Protein AF-A0ABD6FAF4-F1 (afdb_monomer_lite)

Foldseek 3Di:
DDDDPDDDDQDPVNDDPPVVCPCPPVDDDDDDDDDQEDPDDDPPPPHNYDHAPPVHDPRHPVVVD

Secondary structure (DSSP, 8-state):
-PPPPPPPPPPTT-PPPHHHHTTTTTS-----------SS--TT--S--PPTTTTGGGGSGGG--

Sequence (65 aa):
MPALPDGEPAPRDGSLPAAALRSLGERPFGVYVHVPFCATRCGYCDFNTYTPGELGTSASPQSWL

Structure (mmCIF, N/CA/C/O backbone):
data_AF-A0ABD6FAF4-F1
#
_entry.id   AF-A0ABD6FAF4-F1
#
loop_
_atom_site.group_PDB
_atom_site.id
_atom_site.type_symbol
_atom_site.label_atom_id
_atom_site.label_alt_id
_atom_site.label_comp_id
_atom_site.label_asym_id
_atom_site.label_entity_id
_atom_site.label_seq_id
_atom_site.pdbx_PDB_ins_code
_atom_site.Cartn_x
_atom_site.Cartn_y
_atom_site.Cartn_z
_atom_site.occupancy
_atom_site.B_iso_or_equiv
_atom_site.auth_seq_id
_atom_site.auth_comp_id
_atom_site.auth_asym_id
_atom_site.auth_atom_id
_atom_site.pdbx_PDB_model_num
ATOM 1 N N . MET A 1 1 ? 6.385 8.005 18.796 1.00 47.69 1 MET A N 1
ATOM 2 C CA . MET A 1 1 ? 5.806 7.277 17.648 1.00 47.69 1 MET A CA 1
ATOM 3 C C . MET A 1 1 ? 6.915 7.093 16.631 1.00 47.69 1 MET A C 1
ATOM 5 O O . MET A 1 1 ? 7.645 8.061 16.441 1.00 47.69 1 MET A O 1
ATOM 9 N N . PRO A 1 2 ? 7.099 5.909 16.027 1.00 46.91 2 PRO A N 1
ATOM 10 C CA . PRO A 1 2 ? 7.947 5.799 14.847 1.00 46.91 2 PRO A CA 1
ATOM 11 C C . PRO A 1 2 ? 7.426 6.791 13.806 1.00 46.91 2 PRO A C 1
ATOM 13 O O . PRO A 1 2 ? 6.241 6.767 13.479 1.00 46.91 2 PRO A O 1
ATOM 16 N N . ALA A 1 3 ? 8.277 7.710 13.364 1.00 65.31 3 ALA A N 1
ATOM 17 C CA . ALA A 1 3 ? 7.963 8.548 12.222 1.00 65.31 3 ALA A CA 1
ATOM 18 C C . ALA A 1 3 ? 8.296 7.739 10.969 1.00 65.31 3 ALA A C 1
ATOM 20 O O . ALA A 1 3 ? 9.374 7.144 10.885 1.00 65.31 3 ALA A O 1
ATOM 21 N N . LEU A 1 4 ? 7.361 7.684 10.023 1.00 65.69 4 LEU A N 1
ATOM 22 C CA . LEU A 1 4 ? 7.697 7.216 8.686 1.00 65.69 4 LEU A CA 1
ATOM 23 C C . LEU A 1 4 ? 8.738 8.176 8.092 1.00 65.69 4 LEU A C 1
ATOM 25 O O . LEU A 1 4 ? 8.692 9.370 8.398 1.00 65.69 4 LEU A O 1
ATOM 29 N N . PRO A 1 5 ? 9.681 7.679 7.277 1.00 78.12 5 PRO A N 1
ATOM 30 C CA . PRO A 1 5 ? 10.536 8.564 6.506 1.00 78.12 5 PRO A CA 1
ATOM 31 C C . PRO A 1 5 ? 9.671 9.463 5.620 1.00 78.12 5 PRO A C 1
ATOM 33 O O . PRO A 1 5 ? 8.626 9.028 5.125 1.00 78.12 5 PRO A O 1
ATOM 36 N N . ASP A 1 6 ? 10.118 10.699 5.415 1.00 80.31 6 ASP A N 1
ATOM 37 C CA . ASP A 1 6 ? 9.453 11.616 4.498 1.00 80.31 6 ASP A CA 1
ATOM 38 C C . ASP A 1 6 ? 9.424 10.990 3.097 1.00 80.31 6 ASP A C 1
ATOM 40 O O . ASP A 1 6 ? 10.458 10.621 2.533 1.00 80.31 6 ASP A O 1
ATOM 44 N N . GLY A 1 7 ? 8.217 10.805 2.566 1.00 77.94 7 GLY A N 1
ATOM 45 C CA . GLY A 1 7 ? 7.986 10.307 1.215 1.00 77.94 7 GLY A CA 1
ATOM 46 C C . GLY A 1 7 ? 7.666 11.450 0.261 1.00 77.94 7 GLY A C 1
ATOM 47 O O . GLY A 1 7 ? 7.064 12.448 0.657 1.00 77.94 7 GLY A O 1
ATOM 48 N N . GLU A 1 8 ? 8.019 11.284 -1.013 1.00 82.38 8 GLU A N 1
ATOM 49 C CA . GLU A 1 8 ? 7.518 12.172 -2.063 1.00 82.38 8 GLU A CA 1
ATOM 50 C C . GLU A 1 8 ? 5.988 12.040 -2.169 1.00 82.38 8 GLU A C 1
ATOM 52 O O . GLU A 1 8 ? 5.464 10.917 -2.158 1.00 82.38 8 GLU A O 1
ATOM 57 N N . PRO A 1 9 ? 5.247 13.159 -2.268 1.00 82.69 9 PRO A N 1
ATOM 58 C CA . PRO A 1 9 ? 3.804 13.112 -2.431 1.00 82.69 9 PRO A CA 1
ATOM 59 C C . PRO A 1 9 ? 3.434 12.395 -3.733 1.00 82.69 9 PRO A C 1
ATOM 61 O O . PRO A 1 9 ? 4.071 12.574 -4.771 1.00 82.69 9 PRO A O 1
ATOM 64 N N . ALA A 1 10 ? 2.361 11.604 -3.691 1.00 84.50 10 ALA A N 1
ATOM 65 C CA . ALA A 1 10 ? 1.857 10.936 -4.882 1.00 84.50 10 ALA A CA 1
ATOM 66 C C . ALA A 1 10 ? 1.445 11.973 -5.952 1.00 84.50 10 ALA A C 1
ATOM 68 O O . ALA A 1 10 ? 0.748 12.943 -5.624 1.00 84.50 10 ALA A O 1
ATOM 69 N N . PRO A 1 11 ? 1.824 11.778 -7.230 1.00 89.69 11 PRO A N 1
ATOM 70 C CA . PRO A 1 11 ? 1.371 12.634 -8.319 1.00 89.69 11 PRO A CA 1
ATOM 71 C C . PRO A 1 11 ? -0.157 12.674 -8.417 1.00 89.69 11 PRO A C 1
ATOM 73 O O . PRO A 1 11 ? -0.832 11.650 -8.304 1.00 89.69 11 PRO A O 1
ATOM 76 N N . ARG A 1 12 ? -0.717 13.865 -8.668 1.00 89.56 12 ARG A N 1
ATOM 77 C CA . ARG A 1 12 ? -2.177 14.069 -8.768 1.00 89.56 12 ARG A CA 1
ATOM 78 C C . ARG A 1 12 ? -2.816 13.325 -9.939 1.00 89.56 12 ARG A C 1
ATOM 80 O O . ARG A 1 12 ? -3.999 13.017 -9.889 1.00 89.56 12 ARG A O 1
ATOM 87 N N . ASP A 1 13 ? -2.043 13.079 -10.989 1.00 93.00 13 ASP A N 1
ATOM 88 C CA . ASP A 1 13 ? -2.455 12.344 -12.184 1.00 93.00 13 ASP A CA 1
ATOM 89 C C . ASP A 1 13 ? -2.253 10.826 -12.051 1.00 93.00 13 ASP A C 1
ATOM 91 O O . ASP A 1 13 ? -2.564 10.081 -12.978 1.00 93.00 13 ASP A O 1
ATOM 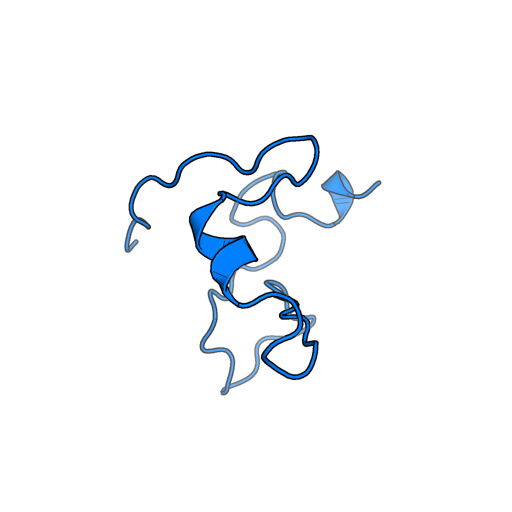95 N N . GLY A 1 14 ? -1.730 10.357 -10.912 1.00 88.06 14 GLY A N 1
ATOM 96 C CA . GLY A 1 14 ? -1.423 8.948 -10.690 1.00 88.06 14 GLY A CA 1
ATOM 97 C C . GLY A 1 14 ? -0.269 8.425 -11.548 1.00 88.06 14 GLY A C 1
ATOM 98 O O . GLY A 1 14 ? -0.128 7.210 -11.694 1.00 88.06 14 GLY A O 1
ATOM 99 N N . SER A 1 15 ? 0.548 9.309 -12.130 1.00 90.88 15 SER A N 1
ATOM 100 C CA . SER A 1 15 ? 1.701 8.902 -12.927 1.00 90.88 15 SER A CA 1
ATOM 101 C C . SER A 1 15 ? 2.682 8.069 -12.098 1.00 90.88 15 SER A C 1
ATOM 103 O O . SER A 1 15 ? 3.001 8.367 -10.946 1.0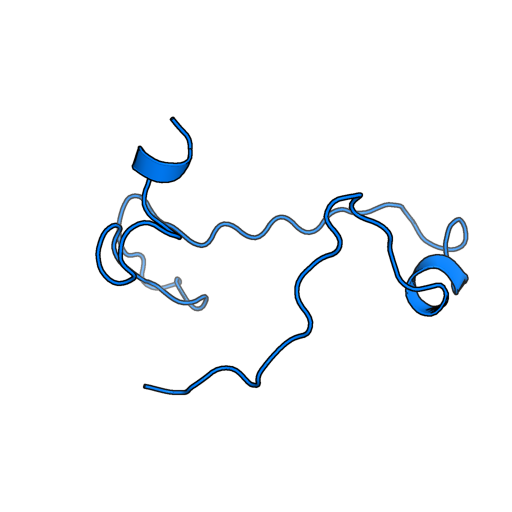0 90.88 15 SER A O 1
ATOM 105 N N . LEU A 1 16 ? 3.162 6.982 -12.701 1.00 88.00 16 LEU A N 1
ATOM 106 C CA . LEU A 1 16 ? 4.183 6.126 -12.111 1.00 88.00 16 LEU A CA 1
ATOM 107 C C . LEU A 1 16 ? 5.563 6.527 -12.644 1.00 88.00 16 LEU A C 1
ATOM 109 O O . LEU A 1 16 ? 5.689 6.873 -13.823 1.00 88.00 16 LEU A O 1
ATOM 113 N N . PRO A 1 17 ? 6.629 6.430 -11.831 1.00 89.19 17 PRO A N 1
ATOM 114 C CA . PRO A 1 17 ? 7.981 6.660 -12.317 1.00 89.19 17 PRO A CA 1
ATOM 115 C C . PRO A 1 17 ? 8.335 5.647 -13.414 1.00 89.19 17 PRO A C 1
ATOM 117 O O . PRO A 1 17 ? 7.966 4.474 -13.327 1.00 89.19 17 PRO A O 1
ATOM 120 N N . ALA A 1 18 ? 9.132 6.061 -14.407 1.00 90.94 18 ALA A N 1
ATOM 121 C CA . ALA A 1 18 ? 9.541 5.205 -15.532 1.00 90.94 18 ALA A CA 1
ATOM 122 C C . ALA A 1 18 ? 10.137 3.858 -15.078 1.00 90.94 18 ALA A C 1
ATOM 124 O O . ALA A 1 18 ? 9.961 2.829 -15.727 1.00 90.94 18 ALA A O 1
ATOM 125 N N . ALA A 1 19 ? 10.797 3.852 -13.917 1.00 90.50 19 ALA A N 1
ATOM 126 C CA . ALA A 1 19 ? 11.332 2.656 -13.288 1.00 90.50 19 ALA A CA 1
ATOM 127 C C . ALA A 1 19 ? 10.282 1.569 -12.998 1.00 90.50 19 ALA A C 1
ATOM 129 O O . ALA A 1 19 ? 10.598 0.390 -13.149 1.00 90.50 19 ALA A O 1
ATOM 130 N N . ALA A 1 20 ? 9.066 1.957 -12.599 1.00 86.62 20 ALA A N 1
ATOM 131 C CA . ALA A 1 20 ? 7.972 1.047 -12.262 1.00 86.62 20 ALA A CA 1
ATOM 132 C C . ALA A 1 20 ? 7.341 0.400 -13.506 1.00 86.62 20 ALA A C 1
ATOM 134 O O . ALA A 1 20 ? 6.838 -0.717 -13.434 1.00 86.62 20 ALA A O 1
ATOM 135 N N . LEU A 1 21 ? 7.415 1.072 -14.659 1.00 89.75 21 LEU A N 1
ATOM 136 C CA . LEU A 1 21 ? 6.833 0.600 -15.919 1.00 89.75 21 LEU A CA 1
ATOM 137 C C . LEU A 1 21 ? 7.727 -0.392 -16.674 1.00 89.75 21 LEU A C 1
ATOM 139 O O . LEU A 1 21 ? 7.267 -1.024 -17.619 1.00 89.75 21 LEU A O 1
ATOM 143 N N . ARG A 1 22 ? 8.989 -0.565 -16.259 1.00 92.38 22 ARG A N 1
ATOM 144 C CA . ARG A 1 22 ? 9.983 -1.379 -16.984 1.00 92.38 22 ARG A CA 1
ATOM 145 C C . ARG A 1 22 ? 9.583 -2.835 -17.224 1.00 92.38 22 ARG A C 1
ATOM 147 O O . ARG A 1 22 ? 10.062 -3.412 -18.184 1.00 92.38 22 ARG A O 1
ATOM 154 N N . SER A 1 23 ? 8.742 -3.407 -16.364 1.00 88.56 23 SER A N 1
ATOM 155 C CA . SER A 1 23 ? 8.289 -4.808 -16.463 1.00 88.56 23 SER A CA 1
ATOM 156 C C . SER A 1 23 ? 6.806 -4.938 -16.834 1.00 88.56 23 SER A C 1
ATOM 158 O O . SER A 1 23 ? 6.204 -6.003 -16.674 1.00 88.56 23 SER A O 1
ATOM 160 N N . LEU A 1 24 ? 6.182 -3.848 -17.299 1.00 88.81 24 LEU A N 1
ATOM 161 C CA . LEU A 1 24 ? 4.775 -3.846 -17.685 1.00 88.81 24 LEU A CA 1
ATOM 162 C C . LEU A 1 24 ? 4.562 -4.796 -18.874 1.00 88.81 24 LEU A C 1
ATOM 164 O O . LEU A 1 24 ? 5.178 -4.638 -19.921 1.00 88.81 24 LEU A O 1
ATOM 168 N N . GLY A 1 25 ? 3.686 -5.788 -18.704 1.00 90.19 25 GLY A N 1
ATOM 169 C CA . GLY A 1 25 ? 3.422 -6.819 -19.716 1.00 90.19 25 GLY A CA 1
ATOM 170 C C . GLY A 1 25 ? 4.327 -8.055 -19.635 1.00 90.19 25 GLY A C 1
ATOM 171 O O . GLY A 1 25 ? 4.009 -9.062 -20.256 1.00 90.19 25 GLY A O 1
ATOM 172 N N . GLU A 1 26 ? 5.395 -8.032 -18.830 1.00 93.75 26 GLU A N 1
ATOM 173 C CA . GLU A 1 26 ? 6.257 -9.206 -18.596 1.00 93.75 26 GLU A CA 1
ATOM 174 C C . GLU A 1 26 ? 5.749 -10.095 -17.450 1.00 93.75 26 GLU A C 1
ATOM 176 O O . GLU A 1 26 ? 6.123 -11.262 -17.331 1.00 93.75 26 GLU A O 1
ATOM 181 N N . ARG A 1 27 ? 4.898 -9.542 -16.578 1.00 88.50 27 ARG A N 1
ATOM 182 C CA . ARG A 1 27 ? 4.359 -10.204 -15.382 1.00 88.50 27 ARG A CA 1
ATOM 183 C C . ARG A 1 27 ? 2.831 -10.138 -15.381 1.00 88.50 27 ARG A C 1
ATOM 185 O O . ARG A 1 27 ? 2.275 -9.177 -15.919 1.00 88.50 27 ARG A O 1
ATOM 192 N N . PRO A 1 28 ? 2.141 -11.105 -14.745 1.00 89.69 28 PRO A N 1
ATOM 193 C CA . PRO A 1 28 ? 0.705 -11.007 -14.525 1.00 89.69 28 PRO A CA 1
ATOM 194 C C . PRO A 1 28 ? 0.348 -9.694 -13.830 1.00 89.69 28 PRO A C 1
ATOM 196 O O . PRO A 1 28 ? 1.026 -9.267 -12.893 1.00 89.69 28 PRO A O 1
ATOM 199 N N . PHE A 1 29 ? -0.724 -9.063 -14.294 1.00 86.00 29 PHE A N 1
ATOM 200 C CA . PHE A 1 29 ? -1.236 -7.846 -13.688 1.00 86.00 29 PHE A CA 1
ATOM 201 C C . PHE A 1 29 ? -1.784 -8.132 -12.283 1.00 86.00 29 PHE A C 1
ATOM 203 O O . PHE A 1 29 ? -2.477 -9.126 -12.066 1.00 86.00 29 PHE A O 1
ATOM 210 N N . GLY A 1 30 ? -1.488 -7.245 -11.337 1.00 86.56 30 GLY A N 1
ATOM 211 C CA . GLY A 1 30 ? -1.969 -7.327 -9.964 1.00 86.56 30 GLY A CA 1
ATOM 212 C C . GLY A 1 30 ? -2.099 -5.940 -9.350 1.00 86.56 30 GLY A C 1
ATOM 213 O O . GLY A 1 30 ? -1.405 -5.006 -9.751 1.00 86.56 30 GLY A O 1
ATOM 214 N N . VAL A 1 31 ? -2.995 -5.814 -8.373 1.00 86.31 31 VAL A N 1
ATOM 215 C CA . VAL A 1 31 ? -3.259 -4.562 -7.657 1.00 86.31 31 VAL A CA 1
ATOM 216 C C . VAL A 1 31 ? -3.037 -4.791 -6.169 1.00 86.31 31 VAL A C 1
ATOM 218 O O . VAL A 1 31 ? -3.501 -5.785 -5.612 1.00 86.31 31 VAL A O 1
ATOM 221 N N . TYR A 1 32 ? -2.343 -3.855 -5.527 1.00 81.81 32 TYR A N 1
ATOM 222 C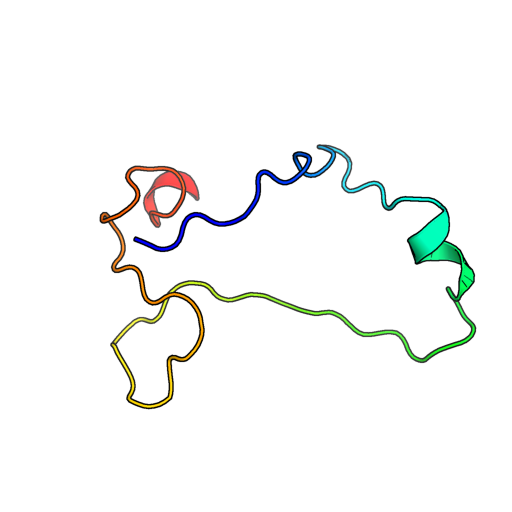 CA . TYR A 1 32 ? -2.252 -3.777 -4.075 1.00 81.81 32 TYR A CA 1
ATOM 223 C C . TYR A 1 32 ? -3.223 -2.707 -3.579 1.00 81.81 32 TYR A C 1
ATOM 225 O O . TYR A 1 32 ? -3.123 -1.546 -3.971 1.00 81.81 32 TYR A O 1
ATOM 233 N N . VAL A 1 33 ? -4.159 -3.104 -2.720 1.00 79.75 33 VAL A N 1
ATOM 234 C CA . VAL A 1 33 ? -5.094 -2.189 -2.062 1.00 79.75 33 VAL A CA 1
ATOM 235 C C . VAL A 1 33 ? -4.737 -2.146 -0.589 1.00 79.75 33 VAL A C 1
ATOM 237 O O . VAL A 1 33 ? -4.837 -3.152 0.111 1.00 79.75 33 VAL A O 1
ATOM 240 N N . HIS A 1 34 ? -4.318 -0.975 -0.119 1.00 74.50 34 HIS A N 1
ATOM 241 C CA . HIS A 1 34 ? -4.100 -0.757 1.300 1.00 74.50 34 HIS A CA 1
ATOM 242 C C . HIS A 1 34 ? -5.405 -0.313 1.964 1.00 74.50 34 HIS A C 1
ATOM 244 O O . HIS A 1 34 ? -6.008 0.670 1.538 1.00 74.50 34 HIS A O 1
ATOM 250 N N . VAL A 1 35 ? -5.828 -1.022 3.013 1.00 73.12 35 VAL A N 1
ATOM 251 C CA . VAL A 1 35 ? -7.000 -0.672 3.828 1.00 73.12 35 VAL A CA 1
ATOM 252 C C . VAL A 1 35 ? -6.501 -0.268 5.222 1.00 73.12 35 VAL A C 1
ATOM 254 O O . VAL A 1 35 ? -6.248 -1.147 6.043 1.00 73.12 35 VAL A O 1
ATOM 257 N N . PRO A 1 36 ? -6.318 1.035 5.502 1.00 68.06 36 PRO A N 1
ATOM 258 C CA . PRO A 1 36 ? -5.683 1.502 6.740 1.00 68.06 36 PRO A CA 1
ATOM 259 C C . PRO A 1 36 ? -6.641 1.596 7.939 1.00 68.06 36 PRO A C 1
ATOM 261 O O . PRO A 1 36 ? -6.247 2.063 9.004 1.00 68.06 36 PRO A O 1
ATOM 264 N N . PHE A 1 37 ? -7.897 1.165 7.789 1.00 66.06 37 PHE A N 1
ATOM 265 C CA . PHE A 1 37 ? -8.909 1.249 8.841 1.00 66.06 37 PHE A CA 1
ATOM 266 C C . PHE A 1 37 ? -9.594 -0.092 9.040 1.00 66.06 37 PHE A C 1
ATOM 268 O O . PHE A 1 37 ? -9.891 -0.814 8.088 1.00 66.06 37 PHE A O 1
ATOM 275 N N . CYS A 1 38 ? -9.902 -0.403 10.290 1.00 67.31 38 CYS A N 1
ATOM 276 C CA . CYS A 1 38 ? -10.699 -1.566 10.645 1.00 67.31 38 CYS A CA 1
ATOM 277 C C . CYS A 1 38 ? -11.961 -1.101 11.371 1.00 67.31 38 CYS A C 1
ATOM 279 O O . CYS A 1 38 ? -11.911 -0.159 12.160 1.00 67.31 38 CYS A O 1
ATOM 281 N N . ALA A 1 39 ? -13.087 -1.780 11.137 1.00 69.62 39 ALA A N 1
ATOM 282 C CA . ALA A 1 39 ? -14.319 -1.517 11.886 1.00 69.62 39 ALA A CA 1
ATOM 283 C C . ALA A 1 39 ? -14.158 -1.848 13.383 1.00 69.62 39 ALA A C 1
ATOM 285 O O . ALA A 1 39 ? -14.759 -1.202 14.235 1.00 69.62 39 ALA A O 1
ATOM 286 N N . THR A 1 40 ? -13.328 -2.847 13.701 1.00 65.94 40 THR A N 1
ATOM 287 C CA . THR A 1 40 ? -12.939 -3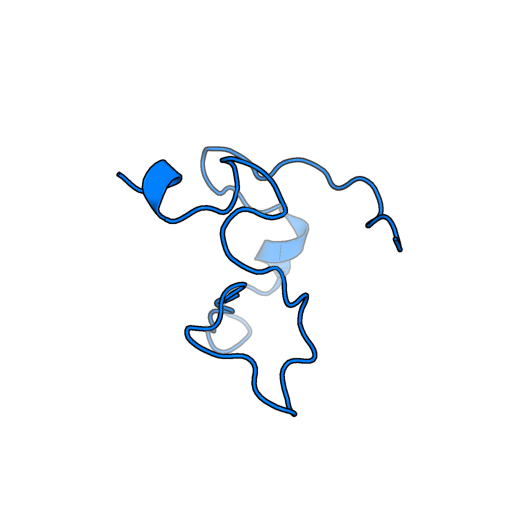.238 15.064 1.00 65.94 40 THR A CA 1
ATOM 288 C C . THR A 1 40 ? -11.471 -3.676 15.076 1.00 65.94 40 THR A C 1
ATOM 290 O O . THR A 1 40 ? -10.928 -4.057 14.038 1.00 65.94 40 THR A O 1
ATOM 293 N N . ARG A 1 41 ? -10.799 -3.598 16.232 1.00 64.31 41 ARG A N 1
ATOM 294 C CA . ARG A 1 41 ? -9.383 -3.976 16.363 1.00 64.31 41 ARG A CA 1
ATOM 295 C C . ARG A 1 41 ? -9.245 -5.493 16.491 1.00 64.31 41 ARG A C 1
ATOM 297 O O . ARG A 1 41 ? -9.669 -6.062 17.493 1.00 64.31 41 ARG A O 1
ATOM 304 N N . CYS A 1 42 ? -8.608 -6.128 15.513 1.00 65.44 42 CYS A N 1
ATOM 305 C CA . CYS A 1 42 ? -8.345 -7.567 15.517 1.00 65.44 42 CYS A CA 1
ATOM 306 C C . CYS A 1 42 ? -6.886 -7.871 15.892 1.00 65.44 42 CYS A C 1
ATOM 308 O O . CYS A 1 42 ? -5.986 -7.080 15.618 1.00 65.44 42 CYS A O 1
ATOM 310 N N . GLY A 1 43 ? -6.631 -9.052 16.465 1.00 59.72 43 GLY A N 1
ATOM 311 C CA . GLY A 1 43 ? -5.290 -9.481 16.901 1.00 59.72 43 GLY A CA 1
ATOM 312 C C . GLY A 1 43 ? -4.262 -9.707 15.780 1.00 59.72 43 GLY A C 1
ATOM 313 O O . GLY A 1 43 ? -3.100 -9.947 16.079 1.00 59.72 43 GLY A O 1
ATOM 314 N N . TYR A 1 44 ? -4.674 -9.621 14.510 1.00 64.50 44 TYR A N 1
ATOM 315 C CA . TYR A 1 44 ? -3.806 -9.718 13.328 1.00 64.50 44 TYR A CA 1
ATOM 316 C C . TYR A 1 44 ? -3.523 -8.354 12.669 1.00 64.50 44 TYR A C 1
ATOM 318 O O . TYR A 1 44 ? -2.911 -8.312 11.603 1.00 64.50 44 TYR A O 1
ATOM 326 N N . CYS A 1 45 ? -4.005 -7.241 13.241 1.00 61.19 45 CYS A N 1
ATOM 327 C CA . CYS A 1 45 ? -3.808 -5.897 12.690 1.00 61.19 45 CYS A CA 1
ATOM 328 C C . CYS A 1 45 ? -2.348 -5.446 12.846 1.00 61.19 45 CYS A C 1
ATOM 330 O O . CYS A 1 45 ? -2.012 -4.703 13.762 1.00 61.19 45 CYS A O 1
ATOM 332 N N . ASP A 1 46 ? -1.498 -5.912 11.938 1.00 58.25 46 ASP A N 1
ATOM 333 C CA . ASP A 1 46 ? -0.068 -5.592 11.879 1.00 58.25 46 ASP A CA 1
ATOM 334 C C . ASP A 1 46 ? 0.219 -4.316 11.056 1.00 58.25 46 ASP A C 1
ATOM 336 O O . ASP A 1 46 ? 1.281 -3.711 11.160 1.00 58.25 46 ASP A O 1
ATOM 340 N N . PHE A 1 47 ? -0.760 -3.834 10.276 1.00 54.12 47 PHE A N 1
ATOM 341 C CA . PHE A 1 47 ? -0.678 -2.529 9.614 1.00 54.12 47 PHE A CA 1
ATOM 342 C C . PHE A 1 47 ? -1.319 -1.440 10.481 1.00 54.12 47 PHE A C 1
ATOM 344 O O . PHE A 1 47 ? -2.434 -1.620 10.972 1.00 54.12 47 PHE A O 1
ATOM 351 N N . ASN A 1 48 ? -0.574 -0.339 10.667 1.00 50.94 48 ASN A N 1
ATOM 352 C CA . ASN A 1 48 ? -0.894 0.869 11.444 1.00 50.94 48 ASN A CA 1
ATOM 353 C C . ASN A 1 48 ? -2.375 0.999 11.838 1.00 50.94 48 ASN A C 1
ATOM 355 O O . ASN A 1 48 ? -3.201 1.494 11.075 1.00 50.94 48 ASN A O 1
ATOM 359 N N . THR A 1 49 ? -2.705 0.553 13.052 1.00 54.19 49 THR A N 1
ATOM 360 C CA . THR A 1 49 ? -4.064 0.638 13.589 1.00 54.19 49 THR A CA 1
ATOM 361 C C . THR A 1 49 ? -4.260 2.009 14.211 1.00 54.19 49 THR A C 1
ATOM 363 O O . THR A 1 49 ? -4.020 2.197 15.402 1.00 54.19 49 THR A O 1
ATOM 366 N N . TYR A 1 50 ? -4.673 2.975 13.405 1.00 54.16 50 TYR A N 1
ATOM 367 C CA . TYR A 1 50 ? 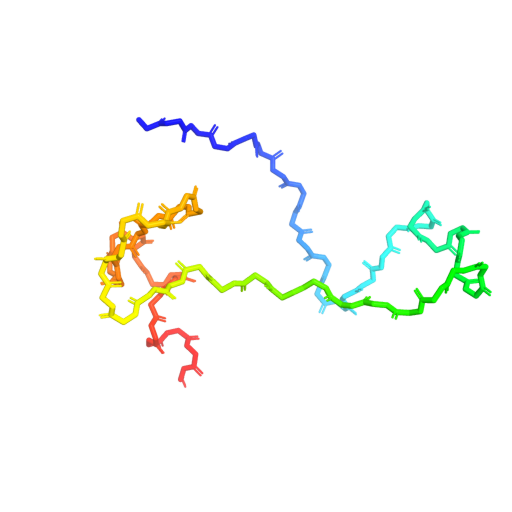-5.187 4.227 13.934 1.00 54.16 50 TYR A CA 1
ATOM 368 C C . TYR A 1 50 ? -6.703 4.149 13.997 1.00 54.16 50 TYR A C 1
ATOM 370 O O . TYR A 1 50 ? -7.355 3.713 13.045 1.00 54.16 50 TYR A O 1
ATOM 378 N N . THR A 1 51 ? -7.279 4.543 15.128 1.00 54.91 51 THR A N 1
ATOM 379 C CA . THR A 1 51 ? -8.732 4.683 15.195 1.00 54.91 51 THR A CA 1
ATOM 380 C C . THR A 1 51 ? -9.153 5.931 14.409 1.00 54.91 51 THR A C 1
ATOM 382 O O . THR A 1 51 ? -8.437 6.940 14.426 1.00 54.91 51 THR A O 1
ATOM 385 N N . PRO A 1 52 ? -10.283 5.893 13.674 1.00 55.75 52 PRO A N 1
ATOM 386 C CA . PRO A 1 52 ? -10.782 7.064 12.960 1.00 55.75 52 PRO A CA 1
ATOM 387 C C . PRO A 1 52 ? -10.879 8.276 13.900 1.00 55.75 52 PRO A C 1
ATOM 389 O O . PRO A 1 52 ? -11.618 8.240 14.880 1.00 55.75 52 PRO A O 1
ATOM 392 N N . GLY A 1 53 ? -10.118 9.336 13.606 1.00 58.97 53 GLY A N 1
ATOM 393 C CA . GLY A 1 53 ? -10.032 10.552 14.428 1.00 58.97 53 GLY A CA 1
ATOM 394 C C . GLY A 1 53 ? -8.670 10.805 15.089 1.00 58.97 53 GLY A C 1
ATOM 395 O O . GLY A 1 53 ? -8.381 11.953 15.416 1.00 58.97 53 GLY A O 1
ATOM 396 N N . GLU A 1 54 ? -7.793 9.802 15.215 1.00 62.41 54 GLU A N 1
ATOM 397 C CA . GLU A 1 54 ? -6.472 9.977 15.856 1.00 62.41 54 GLU A CA 1
ATOM 398 C C . GLU A 1 54 ? -5.440 10.736 14.998 1.00 62.41 54 GLU A C 1
ATOM 400 O O . GLU A 1 54 ? -4.479 11.274 15.541 1.00 62.41 54 GLU A O 1
ATOM 405 N N . LEU A 1 55 ? -5.641 10.835 13.676 1.00 59.22 55 LEU A N 1
ATOM 406 C CA . LEU A 1 55 ? -4.754 11.563 12.742 1.00 59.22 55 LEU A CA 1
ATOM 407 C C . LEU A 1 55 ? -5.349 12.885 12.241 1.00 59.22 55 LEU A C 1
ATOM 409 O O . LEU A 1 55 ? -4.841 13.483 11.293 1.00 59.22 55 LEU A O 1
ATOM 413 N N . GLY A 1 56 ? -6.439 13.352 12.848 1.00 62.16 56 GLY A N 1
ATOM 414 C CA . GLY A 1 56 ? -7.203 14.471 12.304 1.00 62.16 56 GLY A CA 1
ATOM 415 C C . GLY A 1 56 ? -7.973 14.084 11.034 1.00 62.16 56 GLY A C 1
ATOM 416 O O . GLY A 1 56 ? -8.356 12.929 10.841 1.00 62.16 56 GLY A O 1
ATOM 417 N N . THR A 1 57 ? -8.260 15.063 10.174 1.00 59.91 57 THR A N 1
ATOM 418 C CA . THR A 1 57 ? -9.213 14.910 9.058 1.00 59.91 57 THR A CA 1
ATOM 419 C C . THR A 1 57 ? -8.677 14.109 7.873 1.00 59.91 57 THR A C 1
ATOM 421 O O . THR A 1 57 ? -9.466 13.569 7.107 1.00 59.91 57 THR A O 1
ATOM 424 N N . SER A 1 58 ? -7.359 13.970 7.713 1.00 60.50 58 SER A N 1
ATOM 425 C CA . SER A 1 58 ? -6.746 13.325 6.537 1.00 60.50 58 SER A CA 1
ATOM 426 C C . SER A 1 58 ? -7.093 11.839 6.381 1.00 60.50 58 SER A C 1
ATOM 428 O O . SER A 1 58 ? -6.968 11.290 5.291 1.00 60.50 58 SER A O 1
ATOM 430 N N . ALA A 1 59 ? -7.541 11.198 7.462 1.00 58.25 59 ALA A N 1
ATOM 431 C CA . ALA A 1 59 ? -7.795 9.765 7.540 1.00 58.25 59 ALA A CA 1
ATOM 432 C C . ALA A 1 59 ? -9.156 9.434 8.191 1.00 58.25 59 ALA A C 1
ATOM 434 O O . ALA A 1 59 ? -9.357 8.324 8.680 1.00 58.25 59 ALA A O 1
ATOM 435 N N . SER A 1 60 ? -10.089 10.393 8.252 1.00 61.03 60 SER A N 1
ATOM 436 C CA . SER A 1 60 ? -11.439 10.163 8.778 1.00 61.03 60 SER A CA 1
ATOM 437 C C . SER A 1 60 ? -12.448 9.918 7.648 1.00 61.03 60 SER A C 1
ATOM 439 O O . SER A 1 60 ? -12.299 10.490 6.573 1.00 61.03 60 SER A O 1
ATOM 441 N N . PRO A 1 61 ? -13.528 9.146 7.878 1.00 63.12 61 PRO A N 1
ATOM 442 C CA . PRO A 1 61 ? -14.581 8.958 6.877 1.00 63.12 61 PRO A CA 1
ATOM 443 C C . PRO A 1 61 ? -15.212 10.257 6.361 1.00 63.12 61 PRO A C 1
ATOM 445 O O . PRO A 1 61 ? -15.748 10.300 5.260 1.00 63.12 61 PRO A O 1
ATOM 448 N N . GLN A 1 62 ? -15.131 11.326 7.157 1.00 65.19 62 GLN A N 1
ATOM 449 C CA . GLN A 1 62 ? -15.614 12.657 6.801 1.00 65.19 62 GLN A CA 1
ATOM 450 C C . GLN A 1 62 ? -14.768 13.357 5.730 1.00 65.19 62 GLN A C 1
ATOM 452 O O . GLN A 1 62 ? -15.241 14.343 5.188 1.00 65.19 62 GLN A O 1
ATOM 457 N N . SER A 1 63 ? -13.547 12.903 5.423 1.00 62.38 63 SER A N 1
ATOM 458 C CA . SER A 1 63 ? -12.766 13.463 4.306 1.00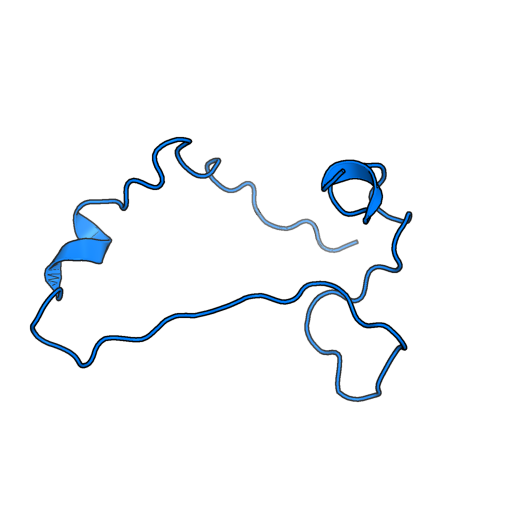 62.38 63 SER A CA 1
ATOM 459 C C . SER A 1 63 ? -13.084 12.835 2.953 1.00 62.38 63 SER A C 1
ATOM 461 O O . SER A 1 63 ? -12.568 13.293 1.935 1.00 62.38 63 SER A O 1
ATOM 463 N N . TRP A 1 64 ? -13.919 11.792 2.930 1.00 62.06 64 TRP A N 1
ATOM 464 C CA . TRP A 1 64 ? -14.371 11.132 1.700 1.00 62.06 64 TRP A CA 1
ATOM 465 C C . TRP A 1 64 ? -15.736 11.638 1.213 1.00 62.06 64 TRP A C 1
ATOM 467 O O . TRP A 1 64 ? -16.155 11.262 0.119 1.00 62.06 64 TRP A O 1
ATOM 477 N N . LEU A 1 65 ? -16.425 12.439 2.031 1.00 56.03 65 LEU A N 1
ATOM 478 C CA . LEU A 1 65 ? -17.720 13.072 1.758 1.00 56.03 65 LEU A CA 1
ATOM 479 C C . LEU A 1 65 ? -17.524 14.572 1.526 1.00 56.03 65 LEU A C 1
ATOM 481 O O . LEU A 1 65 ? -18.236 15.110 0.651 1.00 56.03 65 LEU A O 1
#

pLDDT: mean 72.67, std 14.01, range [46.91, 93.75]

Radius of gyration: 15.97 Å; chains: 1; bounding box: 29×26×37 Å

InterPro domains:
  IPR058240 Radical SAM superfamily [SSF102114] (18-52)

Organism: NCBI:txid37925